Protein AF-A0A254QF21-F1 (afdb_monomer)

pLDDT: mean 73.27, std 18.25, range [25.64, 92.31]

Mean predicted aligned error: 9.51 Å

Foldseek 3Di:
DDDPPPQQFDFDQDPPGTDRDGLVLLVVLLVVLVPDPPDDPPDDSLLLSLLQLVLLVLLLCPLVVDQDPQLVVSLLVNCVVPVSNSVSNVCNCVVCVPSRPDLDQRVNLVSSLVCCVVPVDDSSVSNLVNSLRSLVCSCCSVPDRDPSSVVSSVVSSVSSVVVNVVVVPPPPD

Nearest PDB structures (foldseek):
  5xua-assembly2_C  TM=1.916E-01  e=7.710E+00  Comamonas testosteroni CNB-2

Secondary structure (DSSP, 8-state):
--------EEEEE-SS-EEEEEHHHHHHHHHHHHT-TTSPTT--HHHHHHHHHHHHHHHHTTTTSS--HHHHHHHHHHHTTSHHHHHHHHHHHHH-GGGTT-----HHHHHHHHHHHHHT--HHHHHHHHHHHHHHHHHTTTS---HHHHHHHHHHHHHHHHHHHHHTTTT--

Solvent-accessible surface area (backbone atoms only — not comparable to full-atom values): 10056 Å² total; per-residue (Å²): 137,82,82,78,80,76,77,62,52,57,74,53,79,57,100,86,48,87,49,77,51,20,63,60,57,39,54,51,50,50,51,56,55,72,69,45,85,84,57,65,89,87,69,53,64,50,51,34,48,23,47,38,55,46,32,56,49,45,55,38,21,65,72,81,71,58,74,51,73,63,32,53,49,49,46,50,58,67,40,46,83,38,61,68,45,38,54,28,41,73,42,43,60,77,78,42,70,75,57,68,74,48,95,59,78,41,65,48,48,53,55,31,42,55,47,18,70,75,71,74,55,64,52,31,64,52,40,55,50,24,52,50,45,54,50,53,54,27,57,34,60,91,73,67,57,50,73,60,44,52,49,42,44,49,54,54,48,50,56,55,57,61,39,62,74,54,60,77,58,72,84,77,127

Radius of gyration: 16.03 Å; Cα contacts (8 Å, |Δi|>4): 179; chains: 1; bounding box: 35×39×48 Å

Sequence (173 aa):
MCVDNYMTALAVKDHVGFSIRSVDSLVEIVSILREDSDLPVGTDLSLETARAIKCVFDNLAWSDGEMSKAEVQHLLNMIGQYEWLRNAYLQVDEVEPSARGINKIPNLIFLALDHDERKGTHYAAMLVNSLEMIAFGVITADGVASQDELAKFREHLVAMRQFLPNAGRKKRS

Structure (mmCIF, N/CA/C/O backbone):
data_AF-A0A254QF21-F1
#
_entry.id   AF-A0A254QF21-F1
#
loop_
_atom_site.group_PDB
_atom_site.id
_atom_site.type_symbol
_atom_site.label_atom_id
_atom_site.label_alt_id
_atom_site.label_comp_id
_atom_site.label_asym_id
_atom_site.label_entity_id
_atom_site.label_seq_id
_atom_site.pdbx_PDB_ins_code
_atom_site.Cartn_x
_atom_site.Cartn_y
_atom_site.Cartn_z
_atom_site.occupancy
_atom_site.B_iso_or_equiv
_atom_site.auth_seq_id
_atom_site.auth_comp_id
_atom_site.auth_asym_id
_atom_site.auth_atom_id
_atom_site.pdbx_PDB_model_num
ATOM 1 N N . MET A 1 1 ? -1.506 21.414 -27.496 1.00 31.78 1 MET A N 1
ATOM 2 C CA . MET A 1 1 ? -1.207 20.987 -26.116 1.00 31.78 1 MET A CA 1
ATOM 3 C C . MET A 1 1 ? -2.445 20.275 -25.605 1.00 31.78 1 MET A C 1
ATOM 5 O O . MET A 1 1 ? -3.385 20.942 -25.201 1.00 31.78 1 MET A O 1
ATOM 9 N N . CYS A 1 2 ? -2.517 18.955 -25.796 1.00 25.64 2 CYS A N 1
ATOM 10 C CA . CYS A 1 2 ? -3.591 18.145 -25.222 1.00 25.64 2 CYS A CA 1
ATOM 11 C C . CYS A 1 2 ? -3.189 17.800 -23.792 1.00 25.64 2 CYS A C 1
ATOM 13 O O . CYS A 1 2 ? -2.046 17.428 -23.548 1.00 25.64 2 CYS A O 1
ATOM 15 N N . VAL A 1 3 ? -4.117 18.014 -22.869 1.00 27.64 3 VAL A N 1
ATOM 16 C CA . VAL A 1 3 ? -4.001 17.619 -21.472 1.00 27.64 3 VAL A CA 1
ATOM 17 C C . VAL A 1 3 ? -4.232 16.114 -21.450 1.00 27.64 3 VAL A C 1
ATOM 19 O O . VAL A 1 3 ? -5.351 15.667 -21.698 1.00 27.64 3 VAL A O 1
ATOM 22 N N . ASP A 1 4 ? -3.171 15.340 -21.240 1.00 31.36 4 ASP A N 1
ATOM 23 C CA . ASP A 1 4 ? -3.295 13.902 -21.052 1.00 31.36 4 ASP A CA 1
ATOM 24 C C . ASP A 1 4 ? -4.073 13.654 -19.757 1.00 31.36 4 ASP A C 1
ATOM 26 O O . ASP A 1 4 ? -3.662 14.055 -18.666 1.00 31.36 4 ASP A O 1
ATOM 30 N N . ASN A 1 5 ? -5.244 13.033 -19.903 1.00 32.62 5 ASN A N 1
ATOM 31 C CA . ASN A 1 5 ? -6.009 12.472 -18.801 1.00 32.62 5 ASN A CA 1
ATOM 32 C C . ASN A 1 5 ? -5.131 11.420 -18.119 1.00 32.62 5 ASN A C 1
ATOM 34 O O . ASN A 1 5 ? -5.052 10.280 -18.575 1.00 32.62 5 ASN A O 1
ATOM 38 N N . TYR A 1 6 ? -4.464 11.814 -17.036 1.00 39.38 6 TYR A N 1
ATOM 39 C CA . TYR A 1 6 ? -3.826 10.894 -16.108 1.00 39.38 6 TYR A CA 1
ATOM 40 C C . TYR A 1 6 ? -4.882 9.872 -15.687 1.00 39.38 6 TYR A C 1
ATOM 42 O O . TYR A 1 6 ? -5.884 10.234 -15.072 1.00 39.38 6 TYR A O 1
ATOM 50 N N . MET A 1 7 ? -4.714 8.612 -16.093 1.00 41.53 7 MET A N 1
ATOM 51 C CA . MET A 1 7 ? -5.601 7.527 -15.687 1.00 41.53 7 MET A CA 1
ATOM 52 C C . MET A 1 7 ? -5.499 7.351 -14.170 1.00 41.53 7 MET A C 1
ATOM 54 O O . MET A 1 7 ? -4.637 6.635 -13.676 1.00 41.53 7 MET A O 1
ATOM 58 N N . THR A 1 8 ? -6.380 8.016 -13.425 1.00 49.31 8 THR A N 1
ATOM 59 C CA . THR A 1 8 ? -6.503 7.838 -11.975 1.00 49.31 8 THR A CA 1
ATOM 60 C C . THR A 1 8 ? -7.154 6.500 -11.648 1.00 49.31 8 THR A C 1
ATOM 62 O O . THR A 1 8 ? -6.916 5.950 -10.583 1.00 49.31 8 THR A O 1
ATOM 65 N N . ALA A 1 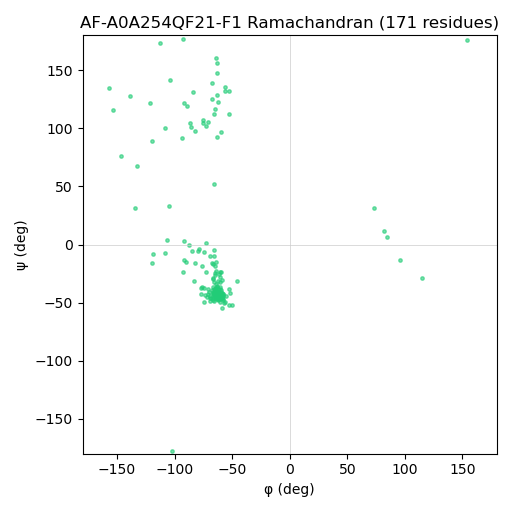9 ? -7.928 5.927 -12.575 1.00 41.91 9 ALA A N 1
ATOM 66 C CA . ALA A 1 9 ? -8.614 4.660 -12.386 1.00 41.91 9 ALA A CA 1
ATOM 67 C C . ALA A 1 9 ? -8.204 3.622 -13.433 1.00 41.91 9 ALA A C 1
ATOM 69 O O . ALA A 1 9 ? -8.402 3.807 -14.633 1.00 41.91 9 ALA A O 1
ATOM 70 N N . LEU A 1 10 ? -7.692 2.493 -12.954 1.00 44.69 10 LEU A N 1
ATOM 71 C CA . LEU A 1 10 ? -7.520 1.291 -13.753 1.00 44.69 10 LEU A CA 1
ATOM 72 C C . LEU A 1 10 ? -8.815 0.479 -13.636 1.00 44.69 10 LEU A C 1
ATOM 74 O O . LEU A 1 10 ? -9.251 0.107 -12.548 1.00 44.69 10 LEU A O 1
ATOM 78 N N . ALA A 1 11 ? -9.481 0.247 -14.763 1.00 37.78 11 ALA A N 1
ATOM 79 C CA . ALA A 1 11 ? -10.661 -0.604 -14.803 1.00 37.78 11 ALA A CA 1
ATOM 80 C C . ALA A 1 11 ? -10.215 -2.069 -14.888 1.00 37.78 11 ALA A C 1
ATOM 82 O O . ALA A 1 11 ? -9.920 -2.570 -15.972 1.00 37.78 11 ALA A O 1
ATOM 83 N N . VAL A 1 12 ? -10.172 -2.766 -13.752 1.00 36.94 12 VAL A N 1
ATOM 84 C CA . VAL A 1 12 ? -10.001 -4.223 -13.734 1.00 36.94 12 VAL A CA 1
ATOM 85 C C . VAL A 1 12 ? -11.381 -4.872 -13.730 1.00 36.94 12 VAL A C 1
ATOM 87 O O . VAL A 1 12 ? -12.223 -4.607 -12.874 1.00 36.94 12 VAL A O 1
ATOM 90 N N . LYS A 1 13 ? -11.631 -5.704 -14.743 1.00 31.59 13 LYS A N 1
ATOM 91 C CA . LYS A 1 13 ? -12.837 -6.523 -14.843 1.00 31.59 13 LYS A CA 1
ATOM 92 C C . LYS A 1 13 ? -12.595 -7.813 -14.065 1.00 31.59 13 LYS A C 1
ATOM 94 O O . LYS A 1 13 ? -11.925 -8.710 -14.574 1.00 31.59 13 LYS A O 1
ATOM 99 N N . ASP A 1 14 ? -13.122 -7.900 -12.850 1.00 36.50 14 ASP A N 1
ATOM 100 C CA . ASP A 1 14 ? -13.135 -9.146 -12.087 1.00 36.50 14 ASP A CA 1
ATOM 101 C C . ASP A 1 14 ? -14.439 -9.937 -12.321 1.00 36.50 14 ASP A C 1
ATOM 103 O O . ASP A 1 14 ? -15.333 -9.532 -13.072 1.00 36.50 14 ASP A O 1
ATOM 107 N N . HIS A 1 15 ? -14.529 -11.122 -11.720 1.00 29.89 15 HIS A N 1
ATOM 108 C CA . HIS A 1 15 ? -15.669 -12.034 -11.858 1.00 29.89 15 HIS A CA 1
ATOM 109 C C . HIS A 1 15 ? -16.933 -11.570 -11.105 1.00 29.89 15 HIS A C 1
ATOM 111 O O . HIS A 1 15 ? -17.937 -12.283 -11.122 1.00 29.89 15 HIS A O 1
ATOM 117 N N . VAL A 1 16 ? -16.891 -10.413 -10.434 1.00 36.81 16 VAL A N 1
ATOM 118 C CA . VAL A 1 16 ? -17.922 -9.920 -9.506 1.00 36.81 16 VAL A CA 1
ATOM 119 C C . VAL A 1 16 ? -18.523 -8.582 -9.970 1.00 36.81 16 VAL A C 1
ATOM 121 O O . VAL A 1 16 ? -19.622 -8.229 -9.546 1.00 36.81 16 VAL A O 1
ATOM 124 N N . GLY A 1 17 ? -17.884 -7.869 -10.902 1.00 30.88 17 GLY A N 1
ATOM 125 C CA . GLY A 1 17 ? -18.465 -6.705 -11.576 1.00 30.88 17 GLY A CA 1
ATOM 126 C C . GLY A 1 17 ? -17.421 -5.711 -12.085 1.00 30.88 17 GLY A C 1
ATOM 127 O O . GLY A 1 17 ? -16.224 -5.863 -11.879 1.00 30.88 17 GLY A O 1
ATOM 128 N N . PHE A 1 18 ? -17.874 -4.662 -12.778 1.00 30.91 18 PHE A N 1
ATOM 129 C CA . PHE A 1 18 ? -17.013 -3.525 -13.112 1.00 30.91 18 PHE A CA 1
ATOM 130 C C . PHE A 1 18 ? -16.723 -2.723 -11.838 1.00 30.91 18 PHE A C 1
ATOM 132 O O . PHE A 1 18 ? -17.583 -1.980 -11.368 1.00 30.91 18 PHE A O 1
ATOM 139 N N . SER A 1 19 ? -15.514 -2.829 -11.292 1.00 35.31 19 SER A N 1
ATOM 140 C CA . SER A 1 19 ? -15.024 -1.902 -10.271 1.00 35.31 19 SER A CA 1
ATOM 141 C C . SER A 1 19 ? -13.957 -0.993 -10.876 1.00 35.31 19 SER A C 1
ATOM 143 O O . SER A 1 19 ? -12.806 -1.383 -11.035 1.00 35.31 19 SER A O 1
ATOM 145 N N . ILE A 1 20 ? -14.351 0.234 -11.222 1.00 37.28 20 ILE A N 1
ATOM 146 C CA . ILE A 1 20 ? -13.423 1.346 -11.463 1.00 37.28 20 ILE A CA 1
ATOM 147 C C . ILE A 1 20 ? -12.915 1.754 -10.080 1.00 37.28 20 ILE A C 1
ATOM 149 O O . ILE A 1 20 ? -13.681 2.348 -9.322 1.00 37.28 20 ILE A O 1
ATOM 153 N N . ARG A 1 21 ? -11.699 1.357 -9.690 1.00 55.53 21 ARG A N 1
ATOM 154 C CA . ARG A 1 21 ? -11.150 1.705 -8.368 1.00 55.53 21 ARG A CA 1
ATOM 155 C C . ARG A 1 21 ? -9.682 2.091 -8.481 1.00 55.53 21 ARG A C 1
ATOM 157 O O . ARG A 1 21 ? -8.890 1.410 -9.127 1.00 55.53 21 ARG A O 1
ATOM 164 N N . SER A 1 22 ? -9.393 3.255 -7.918 1.00 57.50 22 SER A N 1
ATOM 165 C CA . SER A 1 22 ? -8.219 4.089 -8.145 1.00 57.50 22 SER A CA 1
ATOM 166 C C . SER A 1 22 ? -7.320 4.149 -6.911 1.00 57.50 22 SER A C 1
ATOM 168 O O . SER A 1 22 ? -7.697 3.704 -5.825 1.00 57.50 22 SER A O 1
ATOM 170 N N . VAL A 1 23 ? -6.151 4.779 -7.063 1.00 61.28 23 VAL A N 1
ATOM 171 C CA . VAL A 1 23 ? -5.325 5.274 -5.943 1.00 61.28 23 VAL A CA 1
ATOM 172 C C . VAL A 1 23 ? -6.180 6.026 -4.910 1.00 61.28 23 VAL A C 1
ATOM 174 O O . VAL A 1 23 ? -5.916 5.954 -3.712 1.00 61.28 23 VAL A O 1
ATOM 177 N N . ASP A 1 24 ? -7.246 6.691 -5.357 1.00 73.88 24 ASP A N 1
ATOM 178 C CA . ASP A 1 24 ? -8.137 7.488 -4.512 1.00 73.88 24 ASP A CA 1
ATOM 179 C C . ASP A 1 24 ? -8.804 6.643 -3.425 1.00 73.88 24 ASP A C 1
ATOM 181 O O . ASP A 1 24 ? -8.884 7.080 -2.282 1.00 73.88 24 ASP A O 1
ATOM 185 N N . SER A 1 25 ? -9.170 5.388 -3.716 1.00 81.81 25 SER A N 1
ATOM 186 C CA . SER A 1 25 ? -9.743 4.494 -2.703 1.00 81.81 25 SER A CA 1
ATOM 187 C C . SER A 1 25 ? -8.755 4.185 -1.573 1.00 81.81 25 SER A C 1
ATOM 189 O O . SER A 1 25 ? -9.169 4.049 -0.426 1.00 81.81 25 SER A O 1
ATOM 191 N N . LEU A 1 26 ? -7.447 4.091 -1.854 1.00 87.06 26 LEU A N 1
ATOM 192 C CA . LEU A 1 26 ? -6.436 3.947 -0.798 1.00 87.06 26 LEU A CA 1
ATOM 193 C C . LEU A 1 26 ? -6.402 5.199 0.089 1.00 87.06 26 LEU A C 1
ATOM 195 O O . LEU A 1 26 ? -6.401 5.087 1.312 1.00 87.06 26 LEU A O 1
ATOM 199 N N . VAL A 1 27 ? -6.402 6.385 -0.520 1.00 87.12 27 VAL A N 1
ATOM 200 C CA . VAL A 1 27 ? -6.332 7.665 0.200 1.00 87.12 27 VAL A CA 1
ATOM 201 C C . VAL A 1 27 ? -7.591 7.937 1.023 1.00 87.12 27 VAL A C 1
ATOM 203 O O . VAL A 1 27 ? -7.485 8.417 2.154 1.00 87.12 27 VAL A O 1
ATOM 206 N N . GLU A 1 28 ? -8.767 7.603 0.499 1.00 89.38 28 GLU A N 1
ATOM 207 C CA . GLU A 1 28 ? -10.042 7.698 1.214 1.00 89.38 28 GLU A CA 1
ATOM 208 C C . GLU A 1 28 ? -10.037 6.804 2.455 1.00 89.38 28 GLU A C 1
ATOM 210 O O . GLU A 1 28 ? -10.315 7.278 3.555 1.00 89.38 28 GLU A O 1
ATOM 215 N N . ILE A 1 29 ? -9.637 5.537 2.305 1.00 90.75 29 ILE A N 1
ATOM 216 C CA . ILE A 1 29 ? -9.544 4.595 3.427 1.00 90.75 29 ILE A CA 1
ATOM 217 C C . ILE A 1 29 ? -8.564 5.110 4.480 1.00 90.75 29 ILE A C 1
ATOM 219 O O . ILE A 1 29 ? -8.884 5.121 5.664 1.00 90.75 29 ILE A O 1
ATOM 223 N N . VAL A 1 30 ? -7.387 5.582 4.067 1.00 91.94 30 VAL A N 1
ATOM 224 C CA . VAL A 1 30 ? -6.392 6.138 4.995 1.00 91.94 30 VAL A CA 1
ATOM 225 C C . VAL A 1 30 ? -6.933 7.373 5.715 1.00 91.94 30 VAL A C 1
ATOM 227 O O . VAL A 1 30 ? -6.682 7.539 6.905 1.00 91.94 30 VAL A O 1
ATOM 230 N N . SER A 1 31 ? -7.697 8.222 5.028 1.00 91.50 31 SER A N 1
ATOM 231 C CA . SER A 1 31 ? -8.334 9.392 5.641 1.00 91.50 31 SER A CA 1
ATOM 232 C C . SER A 1 31 ? -9.372 8.986 6.688 1.00 91.50 31 SER A C 1
ATOM 234 O O . SER A 1 31 ? -9.363 9.537 7.783 1.00 91.50 31 SER A O 1
ATOM 236 N N . ILE A 1 32 ? -10.184 7.963 6.411 1.00 92.31 32 ILE A N 1
ATOM 237 C CA . ILE A 1 32 ? -11.135 7.404 7.385 1.00 92.31 32 ILE A CA 1
ATOM 238 C C . ILE A 1 32 ? -10.394 6.822 8.593 1.00 92.31 32 ILE A C 1
ATOM 240 O O . ILE A 1 32 ? -10.765 7.082 9.735 1.00 92.31 32 ILE A O 1
ATOM 244 N N . LEU A 1 33 ? -9.313 6.071 8.361 1.00 91.38 33 LEU A N 1
ATOM 245 C CA . LEU A 1 33 ? -8.501 5.523 9.446 1.00 91.38 33 LEU A CA 1
ATOM 246 C C . LEU A 1 33 ? -7.857 6.634 10.284 1.00 91.38 33 LEU A C 1
ATOM 248 O O . LEU A 1 33 ? -7.778 6.491 11.494 1.00 91.38 33 LEU A O 1
ATOM 252 N N . ARG A 1 34 ? -7.443 7.762 9.693 1.00 91.62 34 ARG A N 1
ATOM 253 C CA . ARG A 1 34 ? -6.876 8.902 10.445 1.00 91.62 34 ARG A CA 1
ATOM 254 C C . ARG A 1 34 ? -7.846 9.499 11.460 1.00 91.62 34 ARG A C 1
ATOM 256 O O . ARG A 1 34 ? -7.395 10.055 12.457 1.00 91.62 34 ARG A O 1
ATOM 263 N N . GLU A 1 35 ? -9.143 9.395 11.208 1.00 91.75 35 GLU A N 1
ATOM 264 C CA . GLU A 1 35 ? -10.192 9.874 12.111 1.00 91.75 35 GLU A CA 1
ATOM 265 C C . GLU A 1 35 ? -10.557 8.841 13.193 1.00 91.75 35 GLU A C 1
ATOM 267 O O . GLU A 1 35 ? -11.333 9.143 14.102 1.00 91.75 35 GLU A O 1
ATOM 272 N N . ASP A 1 36 ? -9.990 7.631 13.137 1.00 90.50 36 ASP A N 1
ATOM 273 C CA . ASP A 1 36 ? -10.234 6.586 14.125 1.00 90.50 36 ASP A CA 1
ATOM 274 C C . ASP A 1 36 ? -9.485 6.866 15.434 1.00 90.50 36 ASP A C 1
ATOM 276 O O . ASP A 1 36 ? -8.276 6.660 15.565 1.00 90.50 36 ASP A O 1
ATOM 280 N N . SER A 1 37 ? -10.245 7.301 16.440 1.00 88.31 37 SER A N 1
ATOM 281 C CA . SER A 1 37 ? -9.747 7.603 17.783 1.00 88.31 37 SER A CA 1
ATOM 282 C C . SER A 1 37 ? -9.195 6.393 18.538 1.00 88.31 37 SER A C 1
ATOM 284 O O . SER A 1 37 ? -8.538 6.574 19.561 1.00 88.31 37 SER A O 1
ATOM 286 N N . ASP A 1 38 ? -9.481 5.175 18.077 1.00 89.94 38 ASP A N 1
ATOM 287 C CA . ASP A 1 38 ? -9.045 3.940 18.730 1.00 89.94 38 ASP A CA 1
ATOM 288 C C . ASP A 1 38 ? -7.697 3.426 18.180 1.00 89.94 38 ASP A C 1
ATOM 290 O O . ASP A 1 38 ? -7.236 2.355 18.584 1.00 89.94 38 ASP A O 1
ATOM 294 N N . LEU A 1 39 ? -7.054 4.150 17.252 1.00 87.44 39 LEU A N 1
ATOM 295 C CA . LEU A 1 39 ? -5.742 3.763 16.733 1.00 87.44 39 LEU A CA 1
ATOM 296 C C . LEU A 1 39 ? -4.661 3.763 17.828 1.00 87.44 39 LEU A C 1
ATOM 298 O O . LEU A 1 39 ? -4.677 4.611 18.726 1.00 87.44 39 LEU A O 1
ATOM 302 N N . PRO A 1 40 ? -3.653 2.872 17.733 1.00 87.50 40 PRO A N 1
ATOM 303 C CA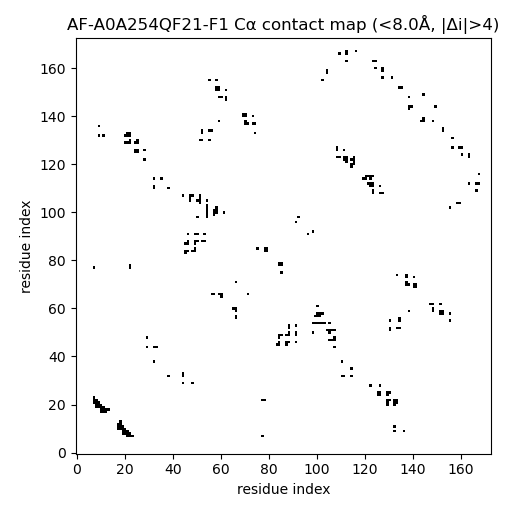 . PRO A 1 40 ? -2.514 2.902 18.639 1.00 87.50 40 PRO A CA 1
ATOM 304 C C . PRO A 1 40 ? -1.814 4.266 18.618 1.00 87.50 40 PRO A C 1
ATOM 306 O O . PRO A 1 40 ? -1.541 4.829 17.553 1.00 87.50 40 PRO A O 1
ATOM 309 N N . VAL A 1 41 ? -1.479 4.784 19.800 1.00 84.56 41 VAL A N 1
ATOM 310 C CA . VAL A 1 41 ? -0.748 6.051 19.940 1.00 84.56 41 VAL A CA 1
ATOM 311 C C . VAL A 1 41 ? 0.572 5.980 19.169 1.00 84.56 41 VAL A C 1
ATOM 313 O O . VAL A 1 41 ? 1.325 5.018 19.306 1.00 84.56 41 VAL A O 1
ATOM 316 N N . GLY A 1 42 ? 0.860 7.012 18.373 1.00 83.75 42 GLY A N 1
ATOM 317 C CA . GLY A 1 42 ? 2.071 7.079 17.549 1.00 83.75 42 GLY A CA 1
ATOM 318 C C . GLY A 1 42 ? 1.965 6.372 16.193 1.00 83.75 42 GLY A C 1
ATOM 319 O O . GLY A 1 42 ? 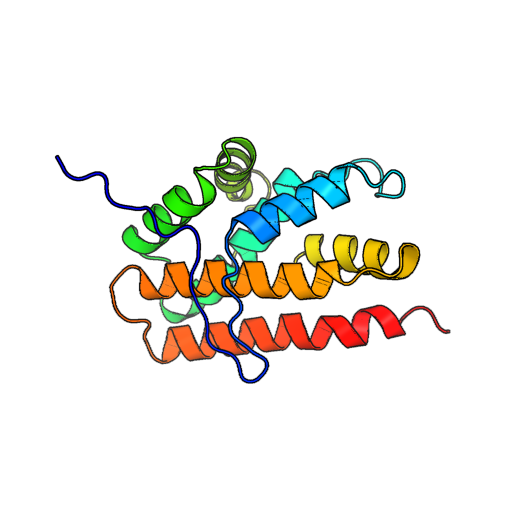2.967 6.291 15.488 1.00 83.75 42 GLY A O 1
ATOM 320 N N . THR A 1 43 ? 0.781 5.885 15.803 1.00 86.88 43 THR A N 1
ATOM 321 C CA . THR A 1 43 ? 0.547 5.358 14.450 1.00 86.88 43 THR A CA 1
ATOM 322 C C . THR A 1 43 ? 0.669 6.474 13.412 1.00 86.88 43 THR A C 1
ATOM 324 O O . THR A 1 43 ? -0.185 7.356 13.337 1.00 86.88 43 THR A O 1
ATOM 327 N N . ASP A 1 44 ? 1.703 6.413 12.573 1.00 90.12 44 ASP A N 1
ATOM 328 C CA . ASP A 1 44 ? 1.839 7.287 11.407 1.00 90.12 44 ASP A CA 1
ATOM 329 C C . ASP A 1 44 ? 1.258 6.607 10.166 1.00 90.12 44 ASP A C 1
ATOM 331 O O . ASP A 1 44 ? 1.941 5.891 9.433 1.00 90.12 44 ASP A O 1
ATOM 335 N N . LEU A 1 45 ? -0.024 6.858 9.903 1.00 90.50 45 LEU A N 1
ATOM 336 C CA . LEU A 1 45 ? -0.704 6.300 8.736 1.00 90.50 45 LEU A CA 1
ATOM 337 C C . LEU A 1 45 ? -0.079 6.731 7.404 1.00 90.50 45 LEU A C 1
ATOM 339 O O . LEU A 1 45 ? -0.234 6.021 6.413 1.00 90.50 45 LEU A O 1
ATOM 343 N N . SER A 1 46 ? 0.633 7.858 7.352 1.00 90.19 46 SER A N 1
ATOM 344 C CA . SER A 1 46 ? 1.308 8.291 6.126 1.00 90.19 46 SER A CA 1
ATOM 345 C C . SER A 1 46 ? 2.467 7.357 5.803 1.00 90.19 46 SER A C 1
ATOM 347 O O . SER A 1 46 ? 2.563 6.843 4.686 1.00 90.19 46 SER A O 1
ATOM 349 N N . LEU A 1 47 ? 3.294 7.086 6.813 1.00 88.06 47 LEU A N 1
ATOM 350 C CA . LEU A 1 47 ? 4.413 6.159 6.713 1.00 88.06 47 LEU A CA 1
ATOM 351 C C . LEU A 1 47 ? 3.936 4.716 6.503 1.00 88.06 47 LEU A C 1
ATOM 353 O O . LEU A 1 47 ? 4.481 4.013 5.659 1.00 88.06 47 LEU A O 1
ATOM 357 N N . GLU A 1 48 ? 2.883 4.282 7.199 1.00 89.44 48 GLU A N 1
ATOM 358 C CA . GLU A 1 48 ? 2.292 2.949 7.007 1.00 89.44 48 GLU A CA 1
ATOM 359 C C . GLU A 1 48 ? 1.723 2.756 5.595 1.00 89.44 48 GLU A C 1
ATOM 361 O O . GLU A 1 48 ? 1.867 1.683 5.007 1.00 89.44 48 GLU A O 1
ATOM 366 N N . THR A 1 49 ? 1.136 3.804 5.010 1.00 90.75 49 THR A N 1
ATOM 367 C CA . THR A 1 49 ? 0.684 3.789 3.608 1.00 90.75 49 THR A CA 1
ATOM 368 C C . THR A 1 49 ? 1.852 3.675 2.649 1.00 90.75 49 THR A C 1
ATOM 370 O O . THR A 1 49 ? 1.855 2.808 1.775 1.00 90.75 49 THR A O 1
ATOM 373 N N . ALA A 1 50 ? 2.879 4.495 2.844 1.00 88.94 50 ALA A N 1
ATOM 374 C CA . ALA A 1 50 ? 4.089 4.438 2.045 1.00 88.94 50 ALA A CA 1
ATOM 375 C C . ALA A 1 50 ? 4.786 3.064 2.130 1.00 88.94 50 ALA A C 1
ATOM 377 O O . ALA A 1 50 ? 5.184 2.516 1.102 1.00 88.94 50 ALA A O 1
ATOM 378 N N . ARG A 1 51 ? 4.853 2.465 3.327 1.00 86.12 51 ARG A N 1
ATOM 379 C CA . ARG A 1 51 ? 5.348 1.097 3.556 1.00 86.12 51 ARG A CA 1
ATOM 380 C C . ARG A 1 51 ? 4.515 0.053 2.829 1.00 86.12 51 ARG A C 1
ATOM 382 O O . ARG A 1 51 ? 5.084 -0.864 2.251 1.00 86.12 51 ARG A O 1
ATOM 389 N N . ALA A 1 52 ? 3.189 0.177 2.848 1.00 87.50 52 ALA A N 1
ATOM 390 C CA . ALA A 1 52 ? 2.308 -0.758 2.157 1.00 87.50 52 ALA A CA 1
ATOM 391 C C . ALA A 1 52 ? 2.538 -0.736 0.643 1.00 87.50 52 ALA A C 1
ATOM 393 O O . ALA A 1 52 ? 2.718 -1.789 0.039 1.00 87.50 52 ALA A O 1
ATOM 394 N N . ILE A 1 53 ? 2.614 0.463 0.062 1.00 87.12 53 ILE A N 1
ATOM 395 C CA . ILE A 1 53 ? 2.932 0.669 -1.353 1.00 87.12 53 ILE A CA 1
ATOM 396 C C . ILE A 1 53 ? 4.303 0.060 -1.662 1.00 87.12 53 ILE A C 1
ATOM 398 O O . ILE A 1 53 ? 4.404 -0.823 -2.510 1.00 87.12 53 ILE A O 1
ATOM 402 N N . LYS A 1 54 ? 5.346 0.456 -0.923 1.00 83.00 54 LYS A N 1
ATOM 403 C CA . LYS A 1 54 ? 6.710 -0.041 -1.138 1.00 83.00 54 LYS A CA 1
ATOM 404 C C . LYS A 1 54 ? 6.817 -1.553 -0.977 1.00 83.00 54 LYS A C 1
ATOM 406 O O . LYS A 1 54 ? 7.485 -2.180 -1.779 1.00 83.00 54 LYS A O 1
ATOM 411 N N . CYS A 1 55 ? 6.158 -2.154 0.010 1.00 81.19 55 CYS A N 1
ATOM 412 C CA . CYS A 1 55 ? 6.191 -3.599 0.214 1.00 81.19 55 CYS A CA 1
ATOM 413 C C . CYS A 1 55 ? 5.692 -4.351 -1.023 1.00 81.19 55 CYS A C 1
ATOM 415 O O . CYS A 1 55 ? 6.329 -5.315 -1.446 1.00 81.19 55 CYS A O 1
ATOM 417 N N . VAL A 1 56 ? 4.596 -3.897 -1.633 1.00 80.12 56 VAL A N 1
ATOM 418 C CA . VAL A 1 56 ? 4.085 -4.529 -2.851 1.00 80.12 56 VAL A CA 1
ATOM 419 C C . VAL A 1 56 ? 5.091 -4.376 -3.992 1.00 80.12 56 VAL A C 1
ATOM 421 O O . VAL A 1 56 ? 5.402 -5.362 -4.652 1.00 80.12 56 VAL A O 1
ATOM 424 N N . PHE A 1 57 ? 5.668 -3.186 -4.175 1.00 78.44 57 PHE A N 1
ATOM 425 C CA . PHE A 1 57 ? 6.640 -2.927 -5.245 1.00 78.44 57 PHE A CA 1
ATOM 426 C C . PHE A 1 57 ? 7.966 -3.635 -5.081 1.00 78.44 57 PHE A C 1
ATOM 428 O O . PHE A 1 57 ? 8.444 -4.254 -6.027 1.00 78.44 57 PHE A O 1
ATOM 435 N N . ASP A 1 58 ? 8.535 -3.582 -3.882 1.00 74.44 58 ASP A N 1
ATOM 436 C CA . ASP A 1 58 ? 9.771 -4.269 -3.580 1.00 74.44 58 ASP A CA 1
ATOM 437 C C . ASP A 1 58 ? 9.588 -5.743 -3.906 1.00 74.44 58 ASP A C 1
ATOM 439 O O . ASP A 1 58 ? 10.459 -6.242 -4.586 1.00 74.44 58 ASP A O 1
ATOM 443 N N . ASN A 1 59 ? 8.469 -6.395 -3.535 1.00 71.75 59 ASN A N 1
ATOM 444 C CA . ASN A 1 59 ? 8.185 -7.809 -3.840 1.00 71.75 59 ASN A CA 1
ATOM 445 C C . ASN A 1 59 ? 7.981 -8.113 -5.336 1.00 71.75 59 ASN A C 1
ATOM 447 O O . ASN A 1 59 ? 8.306 -9.219 -5.772 1.00 71.75 59 ASN A O 1
ATOM 451 N N . LEU A 1 60 ? 7.477 -7.160 -6.120 1.00 70.31 60 LEU A N 1
ATOM 452 C CA . LEU A 1 60 ? 7.384 -7.288 -7.578 1.00 70.31 60 LEU A CA 1
ATOM 453 C C . LEU A 1 60 ? 8.764 -7.236 -8.242 1.00 70.31 60 LEU A C 1
ATOM 455 O O . LEU A 1 60 ? 9.060 -8.073 -9.092 1.00 70.31 60 LEU A O 1
ATOM 459 N N . ALA A 1 61 ? 9.635 -6.349 -7.760 1.00 63.50 61 ALA A N 1
ATOM 460 C CA . ALA A 1 61 ? 11.010 -6.190 -8.231 1.00 63.50 61 ALA A CA 1
ATOM 461 C C . ALA A 1 61 ? 11.924 -7.403 -7.949 1.00 63.50 61 ALA A C 1
ATOM 463 O O . ALA A 1 61 ? 13.070 -7.415 -8.374 1.00 63.50 61 ALA A O 1
ATOM 464 N N . TRP A 1 62 ? 11.483 -8.450 -7.232 1.00 56.50 62 TRP A N 1
ATOM 465 C CA . TRP A 1 62 ? 12.321 -9.648 -6.985 1.00 56.50 62 TRP A CA 1
ATOM 466 C C . TRP A 1 62 ? 12.469 -10.558 -8.208 1.00 56.50 62 TRP A C 1
ATOM 468 O O . TRP A 1 62 ? 13.217 -11.533 -8.139 1.00 56.50 62 TRP A O 1
ATOM 478 N N . SER A 1 63 ? 11.753 -10.281 -9.300 1.00 55.09 63 SER A N 1
ATOM 479 C CA . SER A 1 63 ? 11.874 -11.022 -10.561 1.00 55.09 63 SER A CA 1
ATOM 480 C C . SER A 1 63 ? 13.195 -10.705 -11.283 1.00 55.09 63 SER A C 1
ATOM 482 O O . SER A 1 63 ? 13.911 -11.619 -11.691 1.00 55.09 63 SER A O 1
ATOM 484 N N . ASP A 1 64 ? 13.561 -9.426 -11.355 1.00 60.94 64 ASP A N 1
ATOM 485 C CA . ASP A 1 64 ? 14.739 -8.896 -12.055 1.00 60.94 64 ASP A CA 1
ATOM 486 C C . ASP A 1 64 ? 15.737 -8.172 -11.128 1.00 60.94 64 ASP A C 1
ATOM 488 O O . ASP A 1 64 ? 16.867 -7.882 -11.523 1.00 60.94 64 ASP A O 1
ATOM 492 N N . GLY A 1 65 ? 15.354 -7.963 -9.867 1.00 62.09 65 GLY A N 1
ATOM 493 C CA . GLY A 1 65 ? 16.165 -7.398 -8.795 1.00 62.09 65 GLY A CA 1
ATOM 494 C C . GLY A 1 65 ? 15.978 -5.895 -8.589 1.00 62.09 65 GLY A C 1
ATOM 495 O O . GLY A 1 65 ? 16.422 -5.393 -7.554 1.00 62.09 65 GLY A O 1
ATOM 496 N N . GLU A 1 66 ? 15.335 -5.178 -9.517 1.00 69.31 66 GLU A N 1
ATOM 497 C CA . GLU A 1 66 ? 15.174 -3.720 -9.471 1.00 69.31 66 GLU A CA 1
ATOM 498 C C . GLU A 1 66 ? 13.972 -3.261 -10.304 1.00 69.31 66 GLU A C 1
ATOM 500 O O . GLU A 1 66 ? 13.859 -3.619 -11.466 1.00 69.31 66 GLU A O 1
ATOM 505 N N . MET A 1 67 ? 13.139 -2.360 -9.769 1.00 73.06 67 MET A N 1
ATOM 506 C CA . MET A 1 67 ? 12.158 -1.676 -10.619 1.00 73.06 67 MET A CA 1
ATOM 507 C C . MET A 1 67 ? 12.855 -0.746 -11.611 1.00 73.06 67 MET A C 1
ATOM 509 O O . MET A 1 67 ? 13.759 0.024 -11.256 1.00 73.06 67 MET A O 1
ATOM 513 N N . SER A 1 68 ? 12.367 -0.736 -12.845 1.00 76.38 68 SER A N 1
ATOM 514 C CA . SER A 1 68 ? 12.833 0.176 -13.875 1.00 76.38 68 SER A CA 1
ATOM 515 C C . SER A 1 68 ? 12.547 1.638 -13.504 1.00 76.38 68 SER A C 1
ATOM 517 O O . SER A 1 68 ? 11.617 1.988 -12.769 1.00 76.38 68 SER A O 1
ATOM 519 N N . LYS A 1 69 ? 13.323 2.562 -14.083 1.00 80.50 69 LYS A N 1
ATOM 520 C CA . LYS A 1 69 ? 13.084 4.006 -13.905 1.00 80.50 69 LYS A CA 1
ATOM 521 C C . LYS A 1 69 ? 11.687 4.434 -14.371 1.00 80.50 69 LYS A C 1
ATOM 523 O O . LYS A 1 69 ? 11.148 5.397 -13.830 1.00 80.50 69 LYS A O 1
ATOM 528 N N . ALA A 1 70 ? 11.126 3.751 -15.370 1.00 79.62 70 ALA A N 1
ATOM 529 C CA . ALA A 1 70 ? 9.797 4.042 -15.898 1.00 79.62 70 ALA A CA 1
ATOM 530 C C . ALA A 1 70 ? 8.706 3.680 -14.882 1.00 79.62 70 ALA A C 1
ATOM 532 O O . ALA A 1 70 ? 7.845 4.509 -14.600 1.00 79.62 70 ALA A O 1
ATOM 533 N N . GLU A 1 71 ? 8.797 2.502 -14.268 1.00 79.19 71 GLU A N 1
ATOM 534 C CA . GLU A 1 71 ? 7.883 2.034 -13.220 1.00 79.19 71 GLU A CA 1
ATOM 535 C C . GLU A 1 71 ? 7.931 2.917 -11.975 1.00 79.19 71 GLU A C 1
ATOM 537 O O . GLU A 1 71 ? 6.894 3.341 -11.462 1.00 79.19 71 GLU A O 1
ATOM 542 N N . VAL A 1 72 ? 9.138 3.281 -11.528 1.00 82.38 72 VAL A N 1
ATOM 543 C CA . VAL A 1 72 ? 9.317 4.198 -10.394 1.00 82.38 72 VAL A CA 1
ATOM 544 C C . VAL A 1 72 ? 8.715 5.567 -10.705 1.00 82.38 72 VAL A C 1
ATOM 546 O O . VAL A 1 72 ? 7.991 6.126 -9.881 1.00 82.38 72 VAL A O 1
ATOM 549 N N . GLN A 1 73 ? 8.966 6.120 -11.895 1.00 83.75 73 GLN A N 1
ATOM 550 C CA . GLN A 1 73 ? 8.387 7.406 -12.282 1.00 83.75 73 GLN A CA 1
ATOM 551 C C . GLN A 1 73 ? 6.860 7.325 -12.414 1.00 83.75 73 GLN A C 1
ATOM 553 O O . GLN A 1 73 ? 6.167 8.262 -12.015 1.00 83.75 73 GLN A O 1
ATOM 558 N N . HIS A 1 74 ? 6.330 6.218 -12.936 1.00 82.62 74 HIS A N 1
ATOM 559 C CA . HIS A 1 74 ? 4.893 5.988 -13.039 1.00 82.62 74 HIS A CA 1
ATOM 560 C C . HIS A 1 74 ? 4.242 5.948 -11.655 1.00 82.62 74 HIS A C 1
ATOM 562 O O . HIS A 1 74 ? 3.270 6.663 -11.411 1.00 82.62 74 HIS A O 1
ATOM 568 N N . LEU A 1 75 ? 4.837 5.212 -10.715 1.00 83.94 75 LEU A N 1
ATOM 569 C CA . LEU A 1 75 ? 4.405 5.187 -9.323 1.00 83.94 75 LEU A CA 1
ATOM 570 C C . LEU A 1 75 ? 4.400 6.586 -8.703 1.00 83.94 75 LEU A C 1
ATOM 572 O O . LEU A 1 75 ? 3.392 7.003 -8.134 1.00 83.94 75 LEU A O 1
ATOM 576 N N . LEU A 1 76 ? 5.502 7.328 -8.845 1.00 84.44 76 LEU A N 1
ATOM 577 C CA . LEU A 1 76 ? 5.618 8.688 -8.319 1.00 84.44 76 LEU A CA 1
ATOM 578 C C . LEU A 1 76 ? 4.583 9.641 -8.925 1.00 84.44 76 LEU A C 1
ATOM 580 O O . LEU A 1 76 ? 4.128 10.543 -8.227 1.00 84.44 76 LEU A O 1
ATOM 584 N N . ASN A 1 77 ? 4.193 9.444 -10.185 1.00 83.00 77 ASN A N 1
ATOM 585 C CA . ASN A 1 77 ? 3.129 10.221 -10.819 1.00 83.00 77 ASN A CA 1
ATOM 586 C C . ASN A 1 77 ? 1.750 9.852 -10.252 1.00 83.00 77 ASN A C 1
ATOM 588 O O . ASN A 1 77 ? 0.959 10.749 -9.963 1.00 83.00 77 ASN A O 1
ATOM 592 N N . MET A 1 78 ? 1.476 8.558 -10.045 1.00 78.62 78 MET A N 1
ATOM 593 C CA . MET A 1 78 ? 0.215 8.084 -9.460 1.00 78.62 78 MET A CA 1
ATOM 594 C C . MET A 1 78 ? 0.013 8.594 -8.031 1.00 78.62 78 MET A C 1
ATOM 596 O O . MET A 1 78 ? -1.048 9.121 -7.706 1.00 78.62 78 MET A O 1
ATOM 600 N N . ILE A 1 79 ? 1.033 8.479 -7.173 1.00 82.50 79 ILE A N 1
ATOM 601 C CA . ILE A 1 79 ? 0.945 8.954 -5.782 1.00 82.50 79 ILE A CA 1
ATOM 602 C C . ILE A 1 79 ? 1.208 10.458 -5.658 1.00 82.50 79 ILE A C 1
ATOM 604 O O . ILE A 1 79 ? 0.901 11.052 -4.630 1.00 82.50 79 ILE A O 1
ATOM 608 N N . GLY A 1 80 ? 1.778 11.087 -6.690 1.00 80.38 80 GLY A N 1
ATOM 609 C CA . GLY A 1 80 ? 2.186 12.492 -6.684 1.00 80.38 80 GLY A CA 1
ATOM 610 C C . GLY A 1 80 ? 1.036 13.487 -6.620 1.00 80.38 80 GLY A C 1
ATOM 611 O O . GLY A 1 80 ? 1.255 14.637 -6.249 1.00 80.38 80 GLY A O 1
ATOM 612 N N . GLN A 1 81 ? -0.189 13.035 -6.892 1.00 80.62 81 GLN A N 1
ATOM 613 C CA . GLN A 1 81 ? -1.413 13.799 -6.636 1.00 80.62 81 GLN A CA 1
ATOM 614 C C . GLN A 1 81 ? -1.647 14.036 -5.131 1.00 80.62 81 GLN A C 1
ATOM 616 O O . GLN A 1 81 ? -2.371 14.950 -4.745 1.00 80.62 81 GLN A O 1
ATOM 621 N N . TYR A 1 82 ? -0.984 13.248 -4.280 1.00 85.75 82 TYR A N 1
ATOM 622 C CA . TYR A 1 82 ? -1.079 13.285 -2.830 1.00 85.75 82 TYR A CA 1
ATOM 623 C C . TYR A 1 82 ? 0.297 13.600 -2.232 1.00 85.75 82 TYR A C 1
ATOM 625 O O . TYR A 1 82 ? 1.077 12.703 -1.917 1.00 85.75 82 TYR A O 1
ATOM 633 N N . GLU A 1 83 ? 0.606 14.891 -2.061 1.00 88.31 83 GLU A N 1
ATOM 634 C CA . GLU A 1 83 ? 1.938 15.361 -1.636 1.00 88.31 83 GLU A CA 1
ATOM 635 C C . GLU A 1 83 ? 2.443 14.667 -0.359 1.00 88.31 83 GLU A C 1
ATOM 637 O O . GLU A 1 83 ? 3.594 14.236 -0.298 1.00 88.31 83 GLU A O 1
ATOM 642 N N . TRP A 1 84 ? 1.565 14.472 0.630 1.00 89.44 84 TRP A N 1
ATOM 643 C CA . TRP A 1 84 ? 1.899 13.769 1.872 1.00 89.44 84 TRP A CA 1
ATOM 644 C C . TRP A 1 84 ? 2.342 12.318 1.631 1.00 89.44 84 TRP A C 1
ATOM 646 O O . TRP A 1 84 ? 3.263 11.838 2.289 1.00 89.44 84 TRP A O 1
ATOM 656 N N . LEU A 1 85 ? 1.710 11.626 0.681 1.00 88.56 85 LEU A N 1
ATOM 657 C CA . LEU A 1 85 ? 1.981 10.224 0.373 1.00 88.56 85 LEU A CA 1
ATOM 658 C C . LEU A 1 85 ? 3.269 10.094 -0.432 1.00 88.56 85 LEU A C 1
ATOM 660 O O . LEU A 1 85 ? 4.096 9.235 -0.136 1.00 8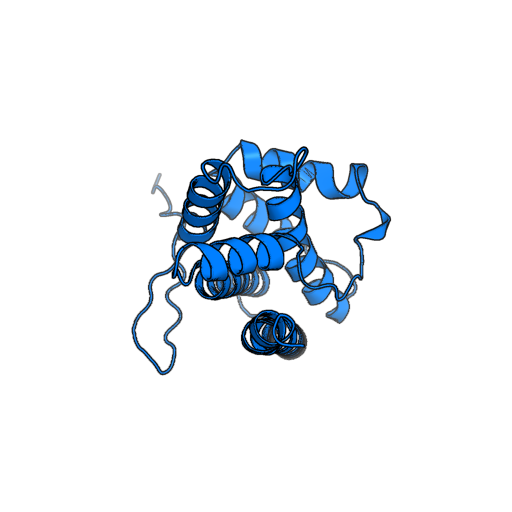8.56 85 LEU A O 1
ATOM 664 N N . ARG A 1 86 ? 3.467 10.986 -1.408 1.00 87.88 86 ARG A N 1
ATOM 665 C CA . ARG A 1 86 ? 4.713 11.075 -2.170 1.00 87.88 86 ARG A CA 1
ATOM 666 C C . ARG A 1 86 ? 5.907 11.330 -1.253 1.00 87.88 86 ARG A C 1
ATOM 668 O O . ARG A 1 86 ? 6.920 10.649 -1.379 1.00 87.88 86 ARG A O 1
ATOM 675 N N . ASN A 1 87 ? 5.786 12.281 -0.328 1.00 89.69 87 ASN A N 1
ATOM 676 C CA . ASN A 1 87 ? 6.859 12.608 0.608 1.00 89.69 87 ASN A CA 1
ATOM 677 C C . ASN A 1 87 ? 7.144 11.442 1.562 1.00 89.69 87 ASN A C 1
ATOM 679 O O . ASN A 1 87 ? 8.306 11.083 1.734 1.00 89.69 87 ASN A O 1
ATOM 683 N N . ALA A 1 88 ? 6.104 10.801 2.107 1.00 89.06 88 ALA A N 1
ATOM 684 C CA . ALA A 1 88 ? 6.269 9.611 2.938 1.00 89.06 88 ALA A CA 1
ATOM 685 C C . ALA A 1 88 ? 6.965 8.475 2.167 1.00 89.06 88 ALA A C 1
ATOM 687 O O . ALA A 1 88 ? 7.908 7.886 2.682 1.00 89.06 88 ALA A O 1
ATOM 688 N N . TYR A 1 89 ? 6.566 8.212 0.917 1.00 87.00 89 TYR A N 1
ATO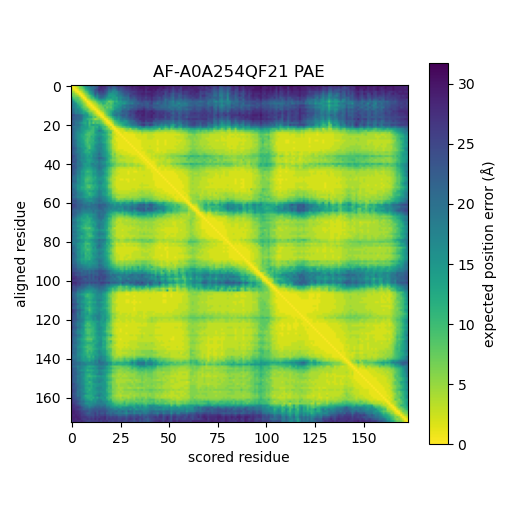M 689 C CA . TYR A 1 89 ? 7.175 7.187 0.061 1.00 87.00 89 TYR A CA 1
ATOM 690 C C . TYR A 1 89 ? 8.670 7.410 -0.169 1.00 87.00 89 TYR A C 1
ATOM 692 O O . TYR A 1 89 ? 9.457 6.480 -0.008 1.00 87.00 89 TYR A O 1
ATOM 700 N N . LEU A 1 90 ? 9.072 8.645 -0.480 1.00 86.19 90 LEU A N 1
ATOM 701 C CA . LEU A 1 90 ? 10.481 8.994 -0.683 1.00 86.19 90 LEU A CA 1
ATOM 702 C C . LEU A 1 90 ? 11.326 8.847 0.593 1.00 86.19 90 LEU A C 1
ATOM 704 O O . LEU A 1 90 ? 12.528 8.630 0.493 1.00 86.19 90 LEU A O 1
ATOM 708 N N . GLN A 1 91 ? 10.709 8.931 1.774 1.00 84.69 91 GLN A N 1
ATOM 709 C CA . GLN A 1 91 ? 11.390 8.801 3.065 1.00 84.69 91 GLN A CA 1
ATOM 710 C C . GLN A 1 91 ? 11.448 7.360 3.592 1.00 84.69 91 GLN A C 1
ATOM 712 O O . GLN A 1 91 ? 12.231 7.087 4.499 1.00 84.69 91 GLN A O 1
ATOM 717 N N . VAL A 1 92 ? 10.664 6.416 3.051 1.00 80.69 92 VAL A N 1
ATOM 718 C CA . VAL A 1 92 ? 10.612 5.042 3.592 1.00 80.69 92 VAL A CA 1
ATOM 719 C C . VAL A 1 92 ? 11.988 4.375 3.605 1.00 80.69 92 VAL A C 1
ATOM 721 O O . VAL A 1 92 ? 12.334 3.742 4.598 1.00 80.69 92 VAL A O 1
ATOM 724 N N . ASP A 1 93 ? 12.782 4.524 2.542 1.00 72.38 93 ASP A N 1
ATOM 725 C CA . ASP A 1 93 ? 14.121 3.920 2.467 1.00 72.38 93 ASP A CA 1
ATOM 726 C C . ASP A 1 93 ? 15.107 4.528 3.485 1.00 72.38 93 ASP A C 1
ATOM 728 O O . ASP A 1 93 ? 16.019 3.839 3.941 1.00 72.38 93 ASP A O 1
ATOM 732 N N . GLU A 1 94 ? 14.920 5.795 3.866 1.00 73.81 94 GLU A N 1
ATOM 733 C CA . GLU A 1 94 ? 15.735 6.467 4.888 1.00 73.81 94 GLU A CA 1
ATOM 734 C C . GLU A 1 94 ? 15.354 6.008 6.301 1.00 73.81 94 GLU A C 1
ATOM 736 O O . GLU A 1 94 ? 16.214 5.857 7.169 1.00 73.81 94 GLU A O 1
ATOM 741 N N . VAL A 1 95 ? 14.060 5.765 6.526 1.00 68.19 95 VAL A N 1
ATOM 742 C CA . VAL A 1 95 ? 13.504 5.381 7.830 1.00 68.19 95 VAL A CA 1
ATOM 743 C C . VAL A 1 95 ? 13.652 3.880 8.092 1.00 68.19 95 VAL A C 1
ATOM 745 O O . VAL A 1 95 ? 13.818 3.467 9.240 1.00 68.19 95 VAL A O 1
ATOM 748 N N . GLU A 1 96 ? 13.613 3.047 7.051 1.00 64.94 96 GLU A N 1
ATOM 749 C CA . GLU A 1 96 ? 13.663 1.593 7.194 1.00 64.94 96 GLU A CA 1
ATOM 750 C C . GLU A 1 96 ? 14.405 0.912 6.025 1.00 64.94 96 GLU A C 1
ATOM 752 O O . GLU A 1 96 ? 13.792 0.266 5.173 1.00 64.94 96 GLU A O 1
ATOM 757 N N . PRO A 1 97 ? 15.753 0.974 6.002 1.00 55.06 97 PRO A N 1
ATOM 758 C CA . PRO A 1 97 ? 16.569 0.364 4.945 1.00 55.06 97 PRO A CA 1
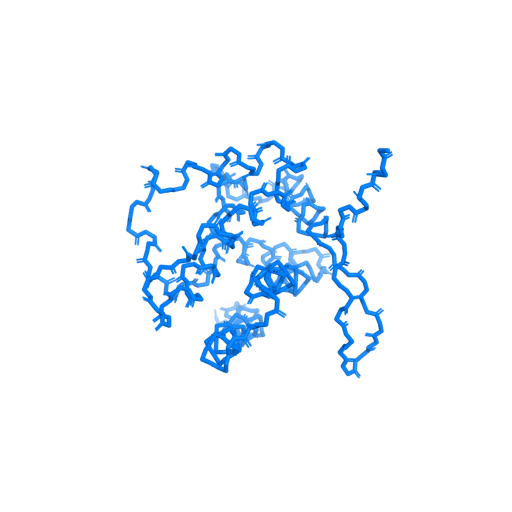ATOM 759 C C . PRO A 1 97 ? 16.385 -1.159 4.827 1.00 55.06 97 PRO A C 1
ATOM 761 O O . PRO A 1 97 ? 16.638 -1.752 3.779 1.00 55.06 97 PRO A O 1
ATOM 764 N N . SER A 1 98 ? 15.947 -1.801 5.916 1.00 52.03 98 SER A N 1
ATOM 765 C CA . SER A 1 98 ? 15.666 -3.235 6.003 1.00 52.03 98 SER A CA 1
ATOM 766 C C . SER A 1 98 ? 14.314 -3.639 5.413 1.00 52.03 98 SER A C 1
ATOM 768 O O . SER A 1 98 ? 14.053 -4.834 5.332 1.00 52.03 98 SER A O 1
ATOM 770 N N . ALA A 1 99 ? 13.462 -2.696 4.989 1.00 50.97 99 ALA A N 1
ATOM 771 C CA . ALA A 1 99 ? 12.170 -2.998 4.368 1.00 50.97 99 ALA A CA 1
ATOM 772 C C . ALA A 1 99 ? 12.304 -3.690 2.996 1.00 50.97 99 ALA A C 1
ATOM 774 O O . ALA A 1 99 ? 11.358 -4.342 2.547 1.00 50.97 99 ALA A O 1
ATOM 775 N N . ARG A 1 100 ? 13.490 -3.623 2.370 1.00 50.31 100 ARG A N 1
ATOM 776 C CA . ARG A 1 100 ? 13.787 -4.322 1.115 1.00 50.31 100 ARG A CA 1
ATOM 777 C C . ARG A 1 100 ? 13.681 -5.834 1.295 1.00 50.31 100 ARG A C 1
ATOM 779 O O . ARG A 1 100 ? 14.382 -6.426 2.112 1.00 50.31 100 ARG A O 1
ATOM 786 N N . GLY A 1 101 ? 12.826 -6.471 0.497 1.00 45.47 101 GLY A N 1
ATOM 787 C CA . GLY A 1 101 ? 12.707 -7.936 0.460 1.00 45.47 101 GLY A CA 1
ATOM 788 C C . GLY A 1 101 ? 11.862 -8.574 1.531 1.00 45.47 101 GLY A C 1
ATOM 789 O O . GLY A 1 101 ? 11.876 -9.793 1.717 1.00 45.47 101 GLY A O 1
ATOM 790 N N . ILE A 1 102 ? 11.119 -7.758 2.257 1.00 49.75 102 ILE A N 1
ATOM 791 C CA . ILE A 1 102 ? 10.264 -8.265 3.294 1.00 49.75 102 ILE A CA 1
ATOM 792 C C . ILE A 1 102 ? 8.912 -8.658 2.671 1.00 49.75 102 ILE A C 1
ATOM 794 O O . ILE A 1 102 ? 8.047 -7.823 2.410 1.00 49.75 102 ILE A O 1
ATOM 798 N N . ASN A 1 103 ? 8.705 -9.970 2.519 1.00 55.28 103 ASN A N 1
ATOM 799 C CA . ASN A 1 103 ? 7.398 -10.629 2.368 1.00 55.28 103 ASN A CA 1
ATOM 800 C C . ASN A 1 103 ? 6.552 -10.482 3.659 1.00 55.28 103 ASN A C 1
ATOM 802 O O . ASN A 1 103 ? 6.111 -11.472 4.246 1.00 55.28 103 ASN A O 1
ATOM 806 N N . LYS A 1 104 ? 6.379 -9.263 4.185 1.00 65.12 104 LYS A N 1
ATOM 807 C CA . LYS A 1 104 ? 5.490 -8.998 5.325 1.00 65.12 104 LYS A CA 1
ATOM 808 C C . LYS A 1 104 ? 4.233 -8.343 4.816 1.00 65.12 104 LYS A C 1
ATOM 810 O O . LYS A 1 104 ? 4.254 -7.482 3.954 1.00 65.12 104 LYS A O 1
ATOM 815 N N . ILE A 1 105 ? 3.137 -8.736 5.427 1.00 69.56 105 ILE A N 1
ATOM 816 C CA . ILE A 1 105 ? 1.851 -8.102 5.219 1.00 69.56 105 ILE A CA 1
ATOM 817 C C . ILE A 1 105 ? 1.939 -6.693 5.808 1.00 69.56 105 ILE A C 1
ATOM 819 O O . ILE A 1 105 ? 2.306 -6.575 6.983 1.00 69.56 105 ILE A O 1
ATOM 823 N N . PRO A 1 106 ? 1.637 -5.640 5.029 1.00 79.81 106 PRO A N 1
ATOM 824 C CA . PRO A 1 106 ? 1.692 -4.273 5.524 1.00 79.81 106 PRO A CA 1
ATOM 825 C C . PRO A 1 106 ? 0.879 -4.085 6.806 1.00 79.81 106 PRO A C 1
ATOM 827 O O . PRO A 1 106 ? -0.287 -4.480 6.870 1.00 79.81 106 PRO A O 1
ATOM 830 N N . ASN A 1 107 ? 1.466 -3.441 7.818 1.00 85.56 107 ASN A N 1
ATOM 831 C CA . ASN A 1 107 ? 0.783 -3.164 9.085 1.00 85.56 107 ASN A CA 1
ATOM 832 C C . ASN A 1 107 ? -0.465 -2.276 8.891 1.00 85.56 107 ASN A C 1
ATOM 834 O O . ASN A 1 107 ? -1.455 -2.438 9.598 1.00 85.56 107 ASN A O 1
ATOM 838 N N . LEU A 1 108 ? -0.509 -1.474 7.826 1.00 89.25 108 LEU A N 1
ATOM 839 C CA . LEU A 1 108 ? -1.723 -0.787 7.383 1.00 89.25 108 LEU A CA 1
ATOM 840 C C . LEU A 1 108 ? -2.942 -1.717 7.195 1.00 89.25 108 LEU A C 1
ATOM 842 O O . LEU A 1 108 ? -4.055 -1.343 7.558 1.00 89.25 108 LEU A O 1
ATOM 846 N N . ILE A 1 109 ? -2.748 -2.938 6.676 1.00 89.00 109 ILE A N 1
ATOM 847 C CA . ILE A 1 109 ? -3.835 -3.922 6.524 1.00 89.00 109 ILE A CA 1
ATOM 848 C C . ILE A 1 109 ? -4.341 -4.372 7.900 1.00 89.00 109 ILE A C 1
ATOM 850 O O . ILE A 1 109 ? -5.541 -4.557 8.076 1.00 89.00 109 ILE A O 1
ATOM 854 N N . PHE A 1 110 ? -3.455 -4.514 8.892 1.00 88.38 110 PHE A N 1
ATOM 855 C CA . PHE A 1 110 ? -3.853 -4.852 10.262 1.00 88.38 110 PHE A CA 1
ATOM 856 C C . PHE A 1 110 ? -4.686 -3.743 10.902 1.00 88.38 110 PHE A C 1
ATOM 858 O O . PHE A 1 110 ? -5.702 -4.036 11.526 1.00 88.38 110 PHE A O 1
ATOM 865 N N . LEU A 1 111 ? -4.284 -2.483 10.723 1.00 90.88 111 LEU A N 1
ATOM 866 C CA . LEU A 1 111 ? -5.031 -1.333 11.236 1.00 90.88 111 LEU A CA 1
ATOM 867 C C . LEU A 1 111 ? -6.432 -1.262 10.617 1.00 90.88 111 LEU A C 1
ATOM 869 O O . LEU A 1 111 ? -7.414 -1.067 11.331 1.00 90.88 111 LEU A O 1
ATOM 873 N N . ALA A 1 112 ? -6.535 -1.500 9.307 1.00 91.00 112 ALA A N 1
ATOM 874 C CA . ALA A 1 112 ? -7.818 -1.564 8.617 1.00 91.00 112 ALA A CA 1
ATOM 875 C C . ALA A 1 112 ? -8.688 -2.739 9.097 1.00 91.00 112 ALA A C 1
ATOM 877 O O . ALA A 1 112 ? -9.892 -2.578 9.264 1.00 91.00 112 ALA A O 1
ATOM 878 N N . LEU A 1 113 ? -8.094 -3.909 9.360 1.00 90.06 113 LEU A N 1
ATOM 879 C CA . LEU A 1 113 ? -8.821 -5.071 9.884 1.00 90.06 113 LEU A CA 1
ATOM 880 C C . LEU A 1 113 ? -9.351 -4.838 11.298 1.00 90.06 113 LEU A C 1
ATOM 882 O O . LEU A 1 113 ? -10.482 -5.208 11.590 1.00 90.06 113 LEU A O 1
ATOM 886 N N . ASP A 1 114 ? -8.554 -4.229 12.174 1.00 89.81 114 ASP A N 1
ATOM 887 C CA . ASP A 1 114 ? -9.005 -3.911 13.528 1.00 89.81 114 ASP A CA 1
ATOM 888 C C . ASP A 1 114 ? -10.141 -2.874 13.510 1.00 89.81 114 ASP A C 1
ATOM 890 O O . ASP A 1 114 ? -11.126 -3.015 14.238 1.00 89.81 114 ASP A O 1
ATOM 894 N N . HIS A 1 115 ? -10.059 -1.886 12.613 1.00 89.56 115 HIS A N 1
ATOM 895 C CA . HIS A 1 115 ? -11.159 -0.958 12.358 1.00 89.56 115 HIS A CA 1
ATOM 896 C C . HIS A 1 115 ? -12.415 -1.688 11.854 1.00 89.56 115 HIS A C 1
ATOM 898 O O . HIS A 1 115 ? -13.502 -1.474 12.391 1.00 89.56 115 HIS A O 1
ATOM 904 N N . ASP A 1 116 ? -12.268 -2.595 10.884 1.00 90.44 116 ASP A N 1
ATOM 905 C CA . ASP A 1 116 ? -13.363 -3.408 10.346 1.00 90.44 116 ASP A CA 1
ATOM 906 C C . ASP A 1 116 ? -14.041 -4.260 11.426 1.00 90.44 116 ASP A C 1
ATOM 908 O O . ASP A 1 116 ? -15.271 -4.294 11.504 1.00 90.44 116 ASP A O 1
ATOM 912 N N . GLU A 1 117 ? -13.261 -4.895 12.305 1.00 89.62 117 GLU A N 1
ATOM 913 C CA . GLU A 1 117 ? -13.772 -5.675 13.437 1.00 89.62 117 GLU A CA 1
ATOM 914 C C . GLU A 1 117 ? -14.571 -4.817 14.424 1.00 89.62 117 GLU A C 1
ATOM 916 O O . GLU A 1 117 ? -15.621 -5.246 14.909 1.00 89.62 117 GLU A O 1
ATOM 921 N N . ARG A 1 118 ? -14.086 -3.608 14.734 1.00 90.56 118 ARG A N 1
ATOM 922 C CA . ARG A 1 118 ? -14.724 -2.711 15.708 1.00 90.56 118 ARG A CA 1
ATOM 923 C C . ARG A 1 118 ? -15.952 -1.997 15.154 1.00 90.56 118 ARG A C 1
ATOM 925 O O . ARG A 1 118 ? -16.896 -1.758 15.907 1.00 90.56 118 ARG A O 1
ATOM 932 N N . LYS A 1 119 ? -15.928 -1.605 13.877 1.00 88.12 119 LYS A N 1
ATOM 933 C CA . LYS A 1 119 ? -16.937 -0.721 13.267 1.00 88.12 119 LYS A CA 1
ATOM 934 C C . LYS A 1 119 ? -17.874 -1.439 12.289 1.00 88.12 119 LYS A C 1
ATOM 936 O O . LYS A 1 119 ? -18.860 -0.843 11.866 1.00 88.12 119 LYS A O 1
ATOM 941 N N . GLY A 1 120 ? -17.618 -2.709 11.962 1.00 85.25 120 GLY A N 1
ATOM 942 C CA . GLY A 1 120 ? -18.447 -3.493 11.039 1.00 85.25 120 GLY A CA 1
ATOM 943 C C . GLY A 1 120 ? -18.282 -3.082 9.572 1.00 85.25 120 GLY A C 1
ATOM 944 O O . GLY A 1 120 ? -19.242 -3.146 8.806 1.00 85.25 120 GLY A O 1
ATOM 945 N N . THR A 1 121 ? -17.088 -2.625 9.195 1.00 87.69 121 THR A N 1
ATOM 946 C CA . THR A 1 121 ? -16.744 -2.166 7.840 1.00 87.69 121 THR A CA 1
ATOM 947 C C . THR A 1 121 ? -15.944 -3.225 7.066 1.00 87.69 121 THR A C 1
ATOM 949 O O . THR A 1 121 ? -15.735 -4.342 7.543 1.00 87.69 121 THR A O 1
ATOM 952 N N . HIS A 1 122 ? -15.540 -2.900 5.832 1.00 88.50 122 HIS A N 1
ATOM 953 C CA . HIS A 1 122 ? -14.780 -3.796 4.945 1.00 88.50 122 HIS A CA 1
ATOM 954 C C . HIS A 1 122 ? -13.585 -3.097 4.270 1.00 88.50 122 HIS A C 1
ATOM 956 O O . HIS A 1 122 ? -13.224 -3.405 3.128 1.00 88.50 122 HIS A O 1
ATOM 962 N N . TYR A 1 123 ? -12.980 -2.127 4.953 1.00 89.12 123 TYR A N 1
ATOM 963 C CA . TYR A 1 123 ? -11.881 -1.327 4.432 1.00 89.12 123 TYR A CA 1
ATOM 964 C C . TYR A 1 123 ? -10.613 -2.133 4.194 1.00 89.12 123 TYR A C 1
ATOM 966 O O . TYR A 1 123 ? -9.910 -1.841 3.235 1.00 89.12 123 TYR A O 1
ATOM 974 N N . ALA A 1 124 ? -10.324 -3.177 4.972 1.00 88.25 124 ALA A N 1
ATOM 975 C CA . ALA A 1 124 ? -9.133 -3.996 4.757 1.00 88.25 124 ALA A CA 1
ATOM 976 C C . ALA A 1 124 ? -9.143 -4.688 3.388 1.00 88.25 124 ALA A C 1
ATOM 978 O O . ALA A 1 124 ? -8.141 -4.687 2.672 1.00 88.25 124 ALA A O 1
ATOM 979 N N . ALA A 1 125 ? -10.292 -5.241 2.994 1.00 85.31 125 ALA A N 1
ATOM 980 C CA . ALA A 1 125 ? -10.453 -5.856 1.680 1.00 85.31 125 ALA A CA 1
ATOM 981 C C . ALA A 1 125 ? -10.353 -4.812 0.559 1.00 85.31 125 ALA A C 1
ATOM 983 O O . ALA A 1 125 ? -9.698 -5.047 -0.456 1.00 85.31 125 ALA A O 1
ATOM 984 N N . MET A 1 126 ? -10.958 -3.636 0.758 1.00 86.25 126 MET A N 1
ATOM 985 C CA . MET A 1 126 ? -10.853 -2.536 -0.200 1.00 86.25 126 MET A CA 1
ATOM 986 C C . MET A 1 126 ? -9.415 -2.028 -0.333 1.00 86.25 126 MET A C 1
ATOM 988 O O . MET A 1 126 ? -8.977 -1.746 -1.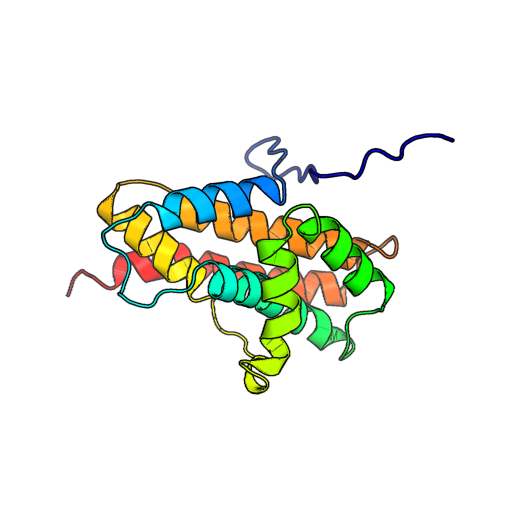441 1.00 86.25 126 MET A O 1
ATOM 992 N N . LEU A 1 127 ? -8.666 -1.975 0.766 1.00 88.19 127 LEU A N 1
ATOM 993 C CA . LEU A 1 127 ? -7.279 -1.533 0.805 1.00 88.19 127 LEU A CA 1
ATOM 994 C C . LEU A 1 127 ? -6.363 -2.493 0.045 1.00 88.19 127 LEU A C 1
ATOM 996 O O . LEU A 1 127 ? -5.569 -2.043 -0.778 1.00 88.19 127 LEU A O 1
ATOM 1000 N N . VAL A 1 128 ? -6.506 -3.806 0.263 1.00 86.75 128 VAL A N 1
ATOM 1001 C CA . VAL A 1 128 ? -5.763 -4.827 -0.499 1.00 86.75 128 VAL A CA 1
ATOM 1002 C C . VAL A 1 128 ? -6.038 -4.694 -1.995 1.00 86.75 128 VAL A C 1
ATOM 1004 O O . VAL A 1 128 ? -5.101 -4.725 -2.789 1.00 86.75 128 VAL A O 1
ATOM 1007 N N . ASN A 1 129 ? -7.296 -4.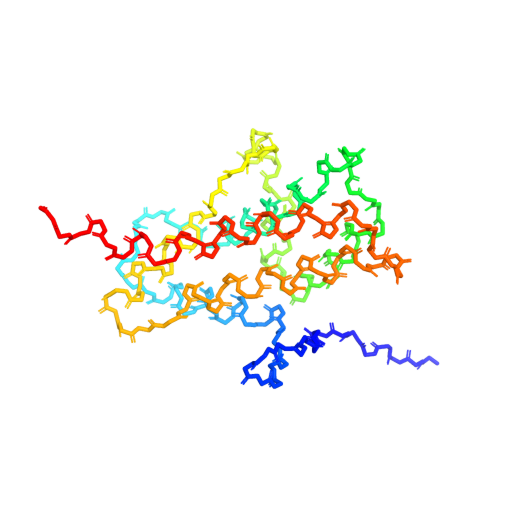471 -2.379 1.00 84.31 129 ASN A N 1
ATOM 1008 C CA . ASN A 1 129 ? -7.648 -4.254 -3.779 1.00 84.31 129 ASN A CA 1
ATOM 1009 C C . ASN A 1 129 ? -7.031 -2.956 -4.331 1.00 84.31 129 ASN A C 1
ATOM 1011 O O . ASN A 1 129 ? -6.530 -2.950 -5.448 1.00 84.31 129 ASN A O 1
ATOM 1015 N N . SER A 1 130 ? -7.008 -1.857 -3.572 1.00 85.56 130 SER A N 1
ATOM 1016 C CA . SER A 1 130 ? -6.357 -0.618 -4.024 1.00 85.56 130 SER A CA 1
ATOM 1017 C C . SER A 1 130 ? -4.852 -0.806 -4.239 1.00 85.56 130 SER A C 1
ATOM 1019 O O . SER A 1 130 ? -4.306 -0.325 -5.230 1.00 85.56 130 SER A O 1
ATOM 1021 N N . LEU A 1 131 ? -4.182 -1.540 -3.345 1.00 85.56 131 LEU A N 1
ATOM 1022 C CA . LEU A 1 131 ? -2.763 -1.880 -3.488 1.00 85.56 131 LEU A CA 1
ATOM 1023 C C . LEU A 1 131 ? -2.503 -2.750 -4.725 1.00 85.56 131 LEU A C 1
ATOM 1025 O O . LEU A 1 131 ? -1.544 -2.509 -5.452 1.00 85.56 131 LEU A O 1
ATOM 1029 N N . GLU A 1 132 ? -3.376 -3.719 -4.995 1.00 83.50 132 GLU A N 1
ATOM 1030 C CA . GLU A 1 132 ? -3.345 -4.549 -6.204 1.00 83.50 132 GLU A CA 1
ATOM 1031 C C . GLU A 1 132 ? -3.444 -3.723 -7.485 1.00 83.50 132 GLU A C 1
ATOM 1033 O O . GLU A 1 132 ? -2.663 -3.925 -8.412 1.00 83.50 132 GLU A O 1
ATOM 1038 N N . MET A 1 133 ? -4.370 -2.767 -7.523 1.00 80.12 133 MET A N 1
ATOM 1039 C CA . MET A 1 133 ? -4.562 -1.887 -8.673 1.00 80.12 133 MET A CA 1
ATOM 1040 C C . MET A 1 133 ? -3.340 -1.003 -8.929 1.00 80.12 133 MET A C 1
ATOM 1042 O O . MET A 1 133 ? -2.885 -0.891 -10.066 1.00 80.12 133 MET A O 1
ATOM 1046 N N . ILE A 1 134 ? -2.794 -0.410 -7.864 1.00 81.00 134 ILE A N 1
ATOM 1047 C CA . ILE A 1 134 ? -1.570 0.399 -7.906 1.00 81.00 134 ILE A CA 1
ATOM 1048 C C . ILE A 1 134 ? -0.407 -0.431 -8.452 1.00 81.00 134 ILE A C 1
ATOM 1050 O O . ILE A 1 134 ? 0.300 -0.002 -9.361 1.00 81.00 134 ILE A O 1
ATOM 1054 N N . ALA A 1 135 ? -0.239 -1.643 -7.935 1.00 81.31 135 ALA A N 1
ATOM 1055 C CA . ALA A 1 135 ? 0.819 -2.549 -8.342 1.00 81.31 135 ALA A CA 1
ATOM 1056 C C . ALA A 1 135 ? 0.690 -2.997 -9.802 1.00 81.31 135 ALA A C 1
ATOM 1058 O O . ALA A 1 135 ? 1.669 -2.947 -10.542 1.00 81.31 135 ALA A O 1
ATOM 1059 N N . PHE A 1 136 ? -0.522 -3.342 -10.244 1.00 79.50 136 PHE A N 1
ATOM 1060 C CA . PHE A 1 136 ? -0.790 -3.696 -11.637 1.00 79.50 136 PHE A CA 1
ATOM 1061 C C . PHE A 1 136 ? -0.506 -2.538 -12.606 1.00 79.50 136 PHE A C 1
ATOM 1063 O O . PHE A 1 136 ? 0.061 -2.746 -13.678 1.00 79.50 136 PHE A O 1
ATOM 1070 N N . GLY A 1 137 ? -0.882 -1.311 -12.229 1.00 77.31 137 GLY A N 1
ATOM 1071 C CA . GLY A 1 137 ? -0.621 -0.112 -13.029 1.00 77.31 137 GLY A CA 1
ATOM 1072 C C . GLY A 1 137 ? 0.859 0.129 -13.284 1.00 77.31 137 GLY A C 1
ATOM 1073 O O . GLY A 1 137 ? 1.255 0.496 -14.384 1.00 77.31 137 GLY A O 1
ATOM 1074 N N . VAL A 1 138 ? 1.688 -0.132 -12.279 1.00 78.62 138 VAL A N 1
ATOM 1075 C CA . VAL A 1 138 ? 3.134 0.055 -12.384 1.00 78.62 138 VAL A CA 1
ATOM 1076 C C . VAL A 1 138 ? 3.791 -1.035 -13.218 1.00 78.62 138 VAL A C 1
ATOM 1078 O O . VAL A 1 138 ? 4.485 -0.676 -14.155 1.00 78.62 138 VAL A O 1
ATOM 1081 N N . ILE A 1 139 ? 3.523 -2.326 -12.977 1.00 76.12 139 ILE A N 1
ATOM 1082 C CA . ILE A 1 139 ? 4.163 -3.417 -13.754 1.00 76.12 139 ILE A CA 1
ATOM 1083 C C . ILE A 1 139 ? 3.749 -3.432 -15.234 1.00 76.12 139 ILE A C 1
ATOM 1085 O O . ILE A 1 139 ? 4.266 -4.203 -16.027 1.00 76.12 139 ILE A O 1
ATOM 1089 N N . THR A 1 140 ? 2.746 -2.637 -15.610 1.00 74.69 140 THR A N 1
ATOM 1090 C CA . THR A 1 140 ? 2.318 -2.458 -17.004 1.00 74.69 140 THR A CA 1
ATOM 1091 C C . THR A 1 140 ? 2.726 -1.100 -17.576 1.00 74.69 140 THR A C 1
ATOM 1093 O O . THR A 1 140 ? 2.374 -0.789 -18.716 1.00 74.69 140 THR A O 1
ATOM 1096 N N . ALA A 1 141 ? 3.469 -0.281 -16.822 1.00 74.75 141 ALA A N 1
ATOM 1097 C CA . ALA A 1 141 ? 3.817 1.088 -17.200 1.00 74.75 141 ALA A CA 1
ATOM 1098 C C . ALA A 1 141 ? 4.714 1.168 -18.445 1.00 74.75 141 ALA A C 1
ATOM 1100 O O . ALA A 1 141 ? 4.681 2.170 -19.161 1.00 74.75 141 ALA A O 1
ATOM 1101 N N . ASP A 1 142 ? 5.498 0.127 -18.717 1.00 71.69 142 ASP A N 1
ATOM 1102 C CA . ASP A 1 142 ? 6.341 -0.003 -19.908 1.00 71.69 142 ASP A CA 1
ATOM 1103 C C . ASP A 1 142 ? 5.610 -0.635 -21.114 1.00 71.69 142 ASP A C 1
ATOM 1105 O O . ASP A 1 142 ? 6.164 -0.727 -22.212 1.00 71.69 142 ASP A O 1
ATOM 1109 N N . GLY A 1 143 ? 4.335 -0.996 -20.936 1.00 68.44 143 GLY A N 1
ATOM 1110 C CA . GLY A 1 143 ? 3.415 -1.451 -21.972 1.00 68.44 143 GLY A CA 1
ATOM 1111 C C . GLY A 1 143 ? 2.957 -2.903 -21.830 1.00 68.44 143 GLY A C 1
ATOM 1112 O O . GLY A 1 143 ? 1.839 -3.202 -22.258 1.00 68.44 143 GLY A O 1
ATOM 1113 N N . VAL A 1 144 ? 3.756 -3.806 -21.241 1.00 71.38 144 VAL A N 1
ATOM 1114 C CA . VAL A 1 144 ? 3.370 -5.217 -21.040 1.00 71.38 144 VAL A CA 1
ATOM 1115 C C . VAL A 1 144 ? 4.101 -5.814 -19.837 1.00 71.38 144 VAL A C 1
ATOM 1117 O O . VAL A 1 144 ? 5.295 -6.071 -19.918 1.00 71.38 144 VAL A O 1
ATOM 1120 N N . ALA A 1 145 ? 3.344 -6.194 -18.804 1.00 73.31 145 ALA A N 1
ATOM 1121 C CA . ALA A 1 145 ? 3.878 -7.004 -17.713 1.00 73.31 145 ALA A CA 1
ATOM 1122 C C . ALA A 1 145 ? 4.333 -8.382 -18.225 1.00 73.31 145 ALA A C 1
ATOM 1124 O O . ALA A 1 145 ? 3.570 -9.109 -18.882 1.00 73.31 145 ALA A O 1
ATOM 1125 N N . SER A 1 146 ? 5.560 -8.766 -17.894 1.00 76.81 146 SER A N 1
ATOM 1126 C CA . SER A 1 146 ? 6.105 -10.091 -18.167 1.00 76.81 146 SER A CA 1
ATOM 1127 C C . SER A 1 146 ? 5.343 -11.184 -17.402 1.00 76.81 146 SER A C 1
ATOM 1129 O O . SER A 1 146 ? 4.649 -10.945 -16.411 1.00 76.81 146 SER A O 1
ATOM 1131 N N . GLN A 1 147 ? 5.461 -12.435 -17.860 1.00 79.69 147 GLN A N 1
ATOM 1132 C CA . GLN A 1 147 ? 4.833 -13.568 -17.165 1.00 79.69 147 GLN A CA 1
ATOM 1133 C C . GLN A 1 147 ? 5.388 -13.764 -15.746 1.00 79.69 147 GLN A C 1
ATOM 1135 O O . GLN A 1 147 ? 4.637 -14.182 -14.864 1.00 79.69 147 GLN A O 1
ATOM 1140 N N . ASP A 1 148 ? 6.659 -13.429 -15.520 1.00 79.31 148 ASP A N 1
ATOM 1141 C CA . ASP A 1 148 ? 7.319 -13.577 -14.221 1.00 79.31 148 ASP A CA 1
ATOM 1142 C C . ASP A 1 148 ? 6.838 -12.513 -13.223 1.00 79.31 148 ASP A C 1
ATOM 1144 O O . ASP A 1 148 ? 6.467 -12.852 -12.095 1.00 79.31 148 ASP A O 1
ATOM 1148 N N . GLU A 1 149 ? 6.713 -11.254 -13.654 1.00 75.88 149 GLU A N 1
ATOM 1149 C CA . GLU A 1 149 ? 6.109 -10.178 -12.851 1.00 75.88 149 GLU A CA 1
ATOM 1150 C C . GLU A 1 149 ? 4.654 -10.496 -12.507 1.00 75.88 149 GLU A C 1
ATOM 1152 O O . GLU A 1 149 ? 4.241 -10.365 -11.355 1.00 75.88 149 GLU A O 1
ATOM 1157 N N . LEU A 1 150 ? 3.876 -10.993 -13.476 1.00 79.19 150 LEU A N 1
ATOM 1158 C CA . LEU A 1 150 ? 2.491 -11.410 -13.246 1.00 79.19 150 LEU A CA 1
ATOM 1159 C C . LEU A 1 150 ? 2.388 -12.589 -12.270 1.00 79.19 150 LEU A C 1
ATOM 1161 O O . LEU A 1 150 ? 1.445 -12.644 -11.474 1.00 79.19 150 LEU A O 1
ATOM 1165 N N . ALA A 1 151 ? 3.321 -13.543 -12.318 1.00 80.75 151 ALA A N 1
ATOM 1166 C CA . ALA A 1 151 ? 3.362 -14.660 -11.381 1.00 80.75 151 ALA A CA 1
ATOM 1167 C C . ALA A 1 151 ? 3.675 -14.176 -9.957 1.00 80.75 151 ALA A C 1
ATOM 1169 O O . ALA A 1 151 ? 2.936 -14.508 -9.028 1.00 80.75 151 ALA A O 1
ATOM 1170 N N . LYS A 1 152 ? 4.695 -13.326 -9.791 1.00 77.38 152 LYS A N 1
ATOM 1171 C CA . LYS A 1 152 ? 5.084 -12.744 -8.495 1.00 77.38 152 LYS A CA 1
ATOM 1172 C C . LYS A 1 152 ? 4.006 -11.845 -7.909 1.00 77.38 152 LYS A C 1
ATOM 1174 O O . LYS A 1 152 ? 3.670 -11.967 -6.731 1.00 77.38 152 LYS A O 1
ATOM 1179 N N . PHE A 1 153 ? 3.399 -11.013 -8.747 1.00 79.56 153 PHE A N 1
ATOM 1180 C CA . PHE A 1 153 ? 2.228 -10.218 -8.404 1.00 79.56 153 PHE A CA 1
ATOM 1181 C C . PHE A 1 153 ? 1.115 -11.096 -7.834 1.00 79.56 153 PHE A C 1
ATOM 1183 O O . PHE A 1 153 ? 0.637 -10.858 -6.726 1.00 79.56 153 PHE A O 1
ATOM 1190 N N . ARG A 1 154 ? 0.748 -12.172 -8.538 1.00 79.44 154 ARG A N 1
ATOM 1191 C CA . ARG A 1 154 ? -0.287 -13.106 -8.072 1.00 79.44 154 ARG A CA 1
ATOM 1192 C C . ARG A 1 154 ? 0.092 -13.790 -6.762 1.00 79.44 154 ARG A C 1
ATOM 1194 O O . ARG A 1 154 ? -0.761 -13.880 -5.884 1.00 79.44 154 ARG A O 1
ATOM 1201 N N . GLU A 1 155 ? 1.333 -14.252 -6.610 1.00 80.62 155 GLU A N 1
ATOM 1202 C CA . GLU A 1 155 ? 1.824 -14.856 -5.362 1.00 80.62 155 GLU A CA 1
ATOM 1203 C C . GLU A 1 155 ? 1.660 -13.895 -4.175 1.00 80.62 155 GLU A C 1
ATOM 1205 O O . GLU A 1 155 ? 1.078 -14.262 -3.149 1.00 80.62 155 GLU A O 1
ATOM 1210 N N . HIS A 1 156 ? 2.103 -12.647 -4.337 1.00 78.94 156 HIS A N 1
ATOM 1211 C CA . HIS A 1 156 ? 2.043 -11.634 -3.288 1.00 78.94 156 HIS A CA 1
ATOM 1212 C C . HIS A 1 156 ? 0.596 -11.262 -2.921 1.00 78.94 156 HIS A C 1
ATOM 1214 O O . HIS A 1 156 ? 0.233 -11.202 -1.743 1.00 78.94 156 HIS A O 1
ATOM 1220 N N . LEU A 1 157 ? -0.277 -11.096 -3.918 1.00 78.38 157 LEU A N 1
ATOM 1221 C CA . LEU A 1 157 ? -1.697 -10.821 -3.689 1.00 78.38 157 LEU A CA 1
ATOM 1222 C C . LEU A 1 157 ? -2.427 -11.971 -3.012 1.00 78.38 157 LEU A C 1
ATOM 1224 O O . LEU A 1 157 ? -3.261 -11.740 -2.138 1.00 78.38 157 LEU A O 1
ATOM 1228 N N . VAL A 1 158 ? -2.134 -13.212 -3.405 1.00 81.62 158 VAL A N 1
ATOM 1229 C CA . VAL A 1 158 ? -2.706 -14.392 -2.754 1.00 81.62 158 VAL A CA 1
ATOM 1230 C C . VAL A 1 158 ? -2.306 -14.408 -1.283 1.00 81.62 158 VAL A C 1
ATOM 1232 O O . VAL A 1 158 ? -3.177 -14.621 -0.441 1.00 81.62 158 VAL A O 1
ATOM 1235 N N . ALA A 1 159 ? -1.048 -14.101 -0.954 1.00 79.50 159 ALA A N 1
ATOM 1236 C CA . ALA A 1 159 ? -0.601 -13.999 0.434 1.00 79.50 159 ALA A CA 1
ATOM 1237 C C . ALA A 1 159 ? -1.367 -12.912 1.217 1.00 79.50 159 ALA A C 1
ATOM 1239 O O . ALA A 1 159 ? -1.867 -13.182 2.313 1.00 79.50 159 ALA A O 1
ATOM 1240 N N . MET A 1 160 ? -1.544 -11.714 0.643 1.00 79.56 160 MET A N 1
ATOM 1241 C CA . MET A 1 160 ? -2.319 -10.634 1.277 1.00 79.56 160 MET A CA 1
ATOM 1242 C C . MET A 1 160 ? -3.803 -10.987 1.442 1.00 79.56 160 MET A C 1
ATOM 1244 O O . MET A 1 160 ? -4.392 -10.750 2.496 1.00 79.56 160 MET A O 1
ATOM 1248 N N . ARG A 1 161 ? -4.426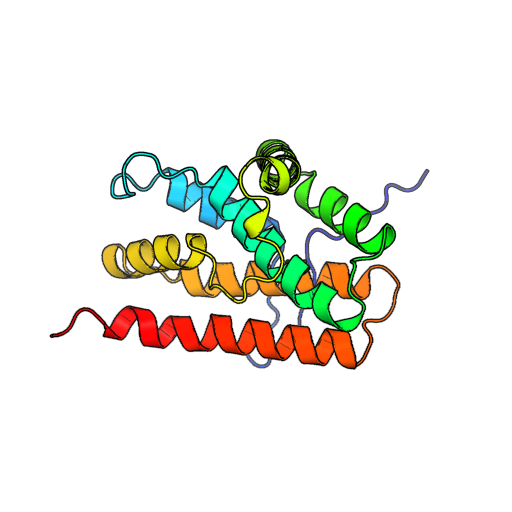 -11.601 0.432 1.00 81.31 161 ARG A N 1
ATOM 1249 C CA . ARG A 1 161 ? -5.845 -11.984 0.471 1.00 81.31 161 ARG A CA 1
ATOM 1250 C C . ARG A 1 161 ? -6.111 -13.152 1.416 1.00 81.31 161 ARG A C 1
ATOM 1252 O O . ARG A 1 161 ? -7.120 -13.140 2.113 1.00 81.31 161 ARG A O 1
ATOM 1259 N N . GLN A 1 162 ? -5.220 -14.142 1.482 1.00 79.75 162 GLN A N 1
ATOM 1260 C CA . GLN A 1 162 ? -5.319 -15.260 2.432 1.00 79.75 162 GLN A CA 1
ATOM 1261 C C . GLN A 1 162 ? -5.209 -14.800 3.886 1.00 79.75 162 GLN A C 1
ATOM 1263 O O . GLN A 1 162 ? -5.694 -15.477 4.794 1.00 79.75 162 GLN A O 1
ATOM 1268 N N . PHE A 1 163 ? -4.595 -13.649 4.122 1.00 75.44 163 PHE A N 1
ATOM 1269 C CA . PHE A 1 163 ? -4.493 -13.085 5.452 1.00 75.44 163 PHE A CA 1
ATOM 1270 C C . PHE A 1 163 ? -5.806 -12.484 5.963 1.00 75.44 163 PHE A C 1
ATOM 1272 O O . PHE A 1 163 ? -6.139 -12.696 7.129 1.00 75.44 163 PHE A O 1
ATOM 1279 N N . LEU A 1 164 ? -6.595 -11.832 5.100 1.00 75.06 164 LEU A N 1
ATOM 1280 C CA . LEU A 1 164 ? -7.866 -11.185 5.464 1.00 75.06 164 LEU A CA 1
ATOM 1281 C C . LEU A 1 164 ? -8.826 -12.095 6.275 1.00 75.06 164 LEU A C 1
ATOM 1283 O O . LEU A 1 164 ? -9.234 -11.695 7.366 1.00 75.06 164 LEU A O 1
ATOM 1287 N N . PRO A 1 165 ? -9.159 -13.333 5.846 1.00 64.50 165 PRO A N 1
ATOM 1288 C CA . PRO A 1 165 ? -10.048 -14.215 6.610 1.00 64.50 165 PRO A CA 1
ATOM 1289 C C . PRO A 1 165 ? -9.384 -14.868 7.835 1.00 64.50 165 PRO A C 1
ATOM 1291 O O . PRO A 1 165 ? -10.085 -15.364 8.719 1.00 64.50 165 PRO A O 1
ATOM 1294 N N . ASN A 1 166 ? -8.049 -14.910 7.895 1.00 58.16 166 ASN A N 1
ATOM 1295 C CA . ASN A 1 166 ? -7.297 -15.574 8.965 1.00 58.16 166 ASN A CA 1
ATOM 1296 C C . ASN A 1 166 ? -6.925 -14.627 10.115 1.00 58.16 166 ASN A C 1
ATOM 1298 O O . ASN A 1 166 ? -6.745 -15.083 11.245 1.00 58.16 166 ASN A O 1
ATOM 1302 N N . ALA A 1 167 ? -6.855 -13.323 9.854 1.00 55.91 167 ALA A N 1
ATOM 1303 C CA . ALA A 1 167 ? -6.642 -12.303 10.872 1.00 55.91 167 ALA A CA 1
ATOM 1304 C C . ALA A 1 167 ? -7.861 -12.162 11.802 1.00 55.91 167 ALA A C 1
ATOM 1306 O O . ALA A 1 167 ? -7.701 -12.225 13.020 1.00 55.91 167 ALA A O 1
ATOM 1307 N N . GLY A 1 168 ? -9.078 -12.146 11.238 1.00 47.97 168 GLY A N 1
ATOM 1308 C CA . GLY A 1 168 ? -10.331 -12.040 12.003 1.00 47.97 168 GLY A CA 1
ATOM 1309 C C . GLY A 1 168 ? -10.706 -13.265 12.849 1.00 47.97 168 GLY A C 1
ATOM 1310 O O . GLY A 1 168 ? -11.624 -13.217 13.666 1.00 47.97 168 GLY A O 1
ATOM 1311 N N . ARG A 1 169 ? -10.003 -14.394 12.683 1.00 48.47 169 ARG A N 1
ATOM 1312 C CA . ARG A 1 169 ? -10.240 -15.627 13.459 1.00 48.47 169 ARG A CA 1
ATOM 1313 C C . ARG A 1 169 ? -9.384 -15.739 14.720 1.00 48.47 169 ARG A C 1
ATOM 1315 O O . ARG A 1 169 ? -9.683 -16.581 15.563 1.00 48.47 169 ARG A O 1
ATOM 1322 N N . LYS A 1 170 ? -8.347 -14.910 14.888 1.00 46.44 170 LYS A N 1
ATOM 1323 C CA . LYS A 1 170 ? -7.403 -15.032 16.016 1.00 46.44 170 LYS A CA 1
ATOM 1324 C C . LYS A 1 170 ? -7.899 -14.465 17.356 1.00 46.44 170 LYS A C 1
ATOM 1326 O O . LYS A 1 170 ? -7.216 -14.665 18.351 1.00 46.44 170 LYS A O 1
ATOM 1331 N N . LYS A 1 171 ? -9.082 -13.837 17.431 1.00 42.31 171 LYS A N 1
ATOM 1332 C CA . LYS A 1 171 ? -9.667 -13.308 18.688 1.00 42.31 171 LYS A CA 1
ATOM 1333 C C . LYS A 1 171 ? -10.824 -14.156 19.255 1.00 42.31 171 LYS A C 1
ATOM 1335 O O . LYS A 1 171 ? -11.762 -13.625 19.844 1.00 42.31 171 LYS A O 1
ATOM 1340 N N . ARG A 1 172 ? -10.793 -15.482 19.081 1.00 42.62 172 ARG A N 1
ATOM 1341 C CA . ARG A 1 172 ? -11.687 -16.414 19.801 1.00 42.62 172 ARG A CA 1
ATOM 1342 C C . ARG A 1 172 ? -10.898 -17.592 20.369 1.00 42.62 172 ARG A C 1
ATOM 1344 O O . ARG A 1 172 ? -11.030 -18.720 19.899 1.00 42.62 172 ARG A O 1
ATOM 1351 N N . SER A 1 173 ? -10.040 -17.334 21.346 1.00 36.56 173 SER A N 1
ATOM 1352 C CA . SER A 1 173 ? -9.497 -18.343 22.266 1.00 36.56 173 SER A CA 1
ATOM 1353 C C . SER A 1 173 ? -9.190 -17.677 23.594 1.00 36.56 173 SER A C 1
ATOM 1355 O O . SER A 1 173 ? -8.659 -16.547 23.545 1.00 36.56 173 SER A O 1
#